Protein AF-A0A5A8F8Q3-F1 (afdb_monomer_lite)

Secondary structure (DSSP, 8-state):
--TTSS----TT----EEEEEETTEEEEE-SS-EEEEEEEE-TTS-EEEEEE-TT--EEEEPPPB-HHHHHHHHHHHHHTT-HHHHHHHHHHHHHHHHHHHHHTT-

Foldseek 3Di:
DDPPPPPDDQPPDDFDAWDDPDPQWIWGDDPPDIWTWDWDADPVRWIKIFTAHPVRHTDDIGDTHHPVVLVVVLVVCVVVVRPVVSVSSVVVVVVVVVVVVVVVVD

Structure (mmCIF, N/CA/C/O backbone):
data_AF-A0A5A8F8Q3-F1
#
_entry.id   AF-A0A5A8F8Q3-F1
#
loop_
_atom_site.group_PDB
_atom_site.id
_atom_site.type_symbol
_atom_site.label_atom_id
_atom_site.label_alt_id
_atom_site.label_comp_id
_atom_site.label_asym_id
_atom_site.label_entity_id
_atom_site.label_seq_id
_atom_site.pdbx_PDB_ins_code
_atom_site.Cartn_x
_atom_site.Cartn_y
_atom_site.Cartn_z
_atom_site.occupancy
_atom_site.B_iso_or_equiv
_atom_site.auth_seq_id
_atom_site.auth_comp_id
_atom_site.auth_asym_id
_atom_site.auth_atom_id
_atom_site.pdbx_PDB_model_num
ATOM 1 N N . MET A 1 1 ? -17.891 -13.306 -14.079 1.00 35.00 1 MET A N 1
ATOM 2 C CA . MET A 1 1 ? -16.782 -13.880 -13.295 1.00 35.00 1 MET A CA 1
ATOM 3 C C . MET A 1 1 ? -17.128 -13.673 -11.839 1.00 35.00 1 MET A C 1
ATOM 5 O O . MET A 1 1 ? -17.391 -12.546 -11.449 1.00 35.00 1 MET A O 1
ATOM 9 N N . THR A 1 2 ? -17.297 -14.758 -11.094 1.00 30.77 2 THR A N 1
ATOM 10 C CA . THR A 1 2 ? -17.615 -14.731 -9.659 1.00 30.77 2 THR A CA 1
ATOM 11 C C . THR A 1 2 ? -16.322 -14.579 -8.864 1.00 30.77 2 THR A C 1
ATOM 13 O O . THR A 1 2 ? -15.337 -15.218 -9.219 1.00 30.77 2 THR A O 1
ATOM 16 N N . GLU A 1 3 ? -16.342 -13.803 -7.777 1.00 32.91 3 GLU A N 1
ATOM 17 C CA . GLU A 1 3 ? -15.238 -13.442 -6.851 1.00 32.91 3 GLU A CA 1
ATOM 18 C C . GLU A 1 3 ? -14.375 -14.610 -6.307 1.00 32.91 3 GLU A C 1
ATOM 20 O O . GLU A 1 3 ? -13.434 -14.407 -5.546 1.00 32.91 3 GLU A O 1
ATOM 25 N N . LYS A 1 4 ? -14.664 -15.852 -6.702 1.00 31.42 4 LYS A N 1
ATOM 26 C CA . LYS A 1 4 ? -14.038 -17.089 -6.233 1.00 31.42 4 LYS A CA 1
ATOM 27 C C . LYS A 1 4 ? -12.760 -17.489 -6.991 1.00 31.42 4 LYS A C 1
ATOM 29 O O . LYS A 1 4 ? -12.073 -18.396 -6.537 1.00 31.42 4 LYS A O 1
ATOM 34 N N . GLU A 1 5 ? -12.435 -16.854 -8.120 1.00 30.77 5 GLU A N 1
ATOM 35 C CA . GLU A 1 5 ? -11.325 -17.287 -8.997 1.00 30.77 5 GLU A CA 1
ATOM 36 C C . GLU A 1 5 ? -9.953 -16.680 -8.667 1.00 30.77 5 GLU A C 1
ATOM 38 O O . GLU A 1 5 ? -8.954 -17.165 -9.189 1.00 30.77 5 GLU A O 1
ATOM 43 N N . LEU A 1 6 ? -9.860 -15.688 -7.772 1.00 32.75 6 LEU A N 1
ATOM 44 C CA . LEU A 1 6 ? -8.563 -15.078 -7.449 1.00 32.75 6 LEU A CA 1
ATOM 45 C C . LEU A 1 6 ? -7.888 -15.603 -6.179 1.00 32.75 6 LEU A C 1
ATOM 47 O O . LEU A 1 6 ? -6.720 -15.318 -6.008 1.00 32.75 6 LEU A O 1
ATOM 51 N N . GLY A 1 7 ? -8.532 -16.404 -5.322 1.00 25.34 7 GLY A N 1
ATOM 52 C CA . GLY A 1 7 ? -7.827 -17.215 -4.307 1.00 25.34 7 GLY A CA 1
ATOM 53 C C . GLY A 1 7 ? -6.821 -16.508 -3.371 1.00 25.34 7 GLY A C 1
ATOM 54 O O . GLY A 1 7 ? -6.044 -17.193 -2.712 1.00 25.34 7 GLY A O 1
ATOM 55 N N . PHE A 1 8 ? -6.815 -15.176 -3.278 1.00 35.59 8 PHE A N 1
ATOM 56 C CA . PHE A 1 8 ? -5.907 -14.427 -2.411 1.00 35.59 8 PHE A CA 1
ATOM 57 C C . PHE A 1 8 ? -6.597 -14.158 -1.072 1.00 35.59 8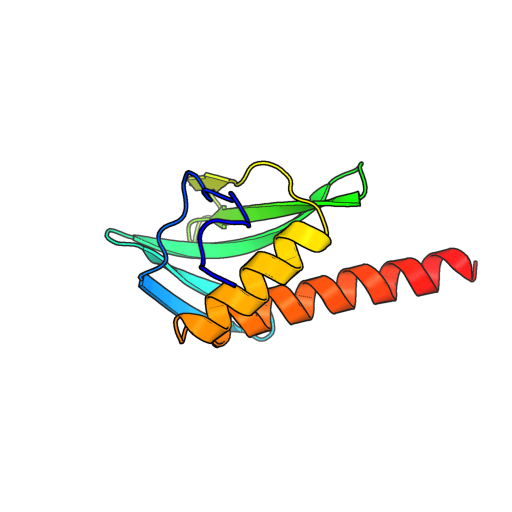 PHE A C 1
ATOM 59 O O . PHE A 1 8 ? -7.215 -13.113 -0.858 1.00 35.59 8 PHE A O 1
ATOM 66 N N . GLU A 1 9 ? -6.503 -15.108 -0.141 1.00 36.94 9 GLU A N 1
ATOM 67 C CA . GLU A 1 9 ? -6.674 -14.767 1.270 1.00 36.94 9 GLU A CA 1
ATOM 68 C C . GLU A 1 9 ? -5.457 -13.944 1.697 1.00 36.94 9 GLU A C 1
ATOM 70 O O . GLU A 1 9 ? -4.375 -14.485 1.931 1.00 36.94 9 GLU A O 1
ATOM 75 N N . ILE A 1 10 ? -5.638 -12.629 1.835 1.00 42.38 10 ILE A N 1
ATOM 76 C CA . ILE A 1 10 ? -4.714 -11.781 2.593 1.00 42.38 10 ILE A CA 1
ATOM 77 C C . ILE A 1 10 ? -4.873 -12.190 4.060 1.00 42.38 10 ILE A C 1
ATOM 79 O O . ILE A 1 10 ? -5.607 -11.566 4.829 1.00 42.38 10 ILE A O 1
ATOM 83 N N . LYS A 1 11 ? -4.257 -13.311 4.442 1.00 41.62 11 LYS A N 1
ATOM 84 C CA . LYS A 1 11 ? -4.237 -13.791 5.822 1.00 41.62 11 LYS A CA 1
ATOM 85 C C . LYS A 1 11 ? -3.479 -12.766 6.662 1.00 41.62 11 LYS A C 1
ATOM 87 O O . LYS A 1 11 ? -2.259 -12.818 6.739 1.00 41.62 11 LYS A O 1
ATOM 92 N N . GLY A 1 12 ? -4.196 -11.818 7.263 1.00 48.62 12 GLY A N 1
ATOM 93 C CA . GLY A 1 12 ? -3.654 -10.976 8.331 1.00 48.62 12 GLY A CA 1
ATOM 94 C C . GLY A 1 12 ? -4.048 -9.503 8.335 1.00 48.62 12 GLY A C 1
ATOM 95 O O . GLY A 1 12 ? -3.747 -8.846 9.326 1.00 48.62 12 GLY A O 1
ATOM 96 N N . TYR A 1 13 ? -4.720 -8.981 7.303 1.00 51.38 13 TYR A N 1
ATOM 97 C CA . TYR A 1 13 ? -5.032 -7.549 7.231 1.00 51.38 13 TYR A CA 1
ATOM 98 C C . TYR A 1 13 ? -6.524 -7.299 7.005 1.00 51.38 13 TYR A C 1
ATOM 100 O O . TYR A 1 13 ? -7.017 -7.348 5.879 1.00 51.38 13 TYR A O 1
ATOM 108 N N . SER A 1 14 ? -7.254 -7.033 8.090 1.00 54.06 14 SER A N 1
ATOM 109 C CA . SER A 1 14 ? -8.608 -6.479 8.028 1.00 54.06 14 SER A CA 1
ATOM 110 C C . SER A 1 14 ? -8.534 -4.967 8.228 1.00 54.06 14 SER A C 1
ATOM 112 O O . SER A 1 14 ? -8.196 -4.502 9.312 1.00 54.06 14 SER A O 1
ATOM 114 N N . PHE A 1 15 ? -8.843 -4.204 7.182 1.00 61.16 15 PHE A N 1
ATOM 115 C CA . PHE A 1 15 ? -8.777 -2.740 7.189 1.00 61.16 15 PHE A CA 1
ATOM 116 C C . PHE A 1 15 ? -10.117 -2.135 7.610 1.00 61.16 15 PHE A C 1
ATOM 118 O O . PHE A 1 15 ? -11.128 -2.455 6.971 1.00 61.16 15 PHE A O 1
ATOM 125 N N . LYS A 1 16 ? -10.124 -1.263 8.626 1.00 62.31 16 LYS A N 1
ATOM 126 C CA . LYS A 1 16 ? -11.328 -0.534 9.052 1.00 62.31 16 LYS A CA 1
ATOM 127 C C . LYS A 1 16 ? -11.377 0.863 8.430 1.00 62.31 16 LYS A C 1
ATOM 129 O O . LYS A 1 16 ? -12.347 1.158 7.741 1.00 62.31 16 LYS A O 1
ATOM 134 N N . GLU A 1 17 ? -10.312 1.652 8.579 1.00 68.31 17 GLU A N 1
ATOM 135 C CA . GLU A 1 17 ? -10.187 2.993 7.987 1.00 68.31 17 GLU A CA 1
ATOM 136 C C . GLU A 1 17 ? -8.714 3.339 7.698 1.00 68.31 17 GLU A C 1
ATOM 138 O O . GLU A 1 17 ? -7.802 2.789 8.322 1.00 68.31 17 GLU A O 1
ATOM 143 N N . ALA A 1 18 ? -8.469 4.209 6.715 1.00 73.75 18 ALA A N 1
ATOM 144 C CA . ALA A 1 18 ? -7.134 4.696 6.385 1.00 73.75 18 ALA A CA 1
ATOM 145 C C . ALA A 1 18 ? -7.188 6.166 5.958 1.00 73.75 18 ALA A C 1
ATOM 147 O O . ALA A 1 18 ? -7.977 6.520 5.083 1.00 73.75 18 ALA A O 1
ATOM 148 N N . THR A 1 19 ? -6.317 6.997 6.531 1.00 80.06 19 THR A N 1
ATOM 149 C CA . THR A 1 19 ? -6.339 8.453 6.336 1.00 80.06 19 THR A CA 1
ATOM 150 C C . THR A 1 19 ? -4.934 8.974 6.079 1.00 80.06 19 THR A C 1
ATOM 152 O O . THR A 1 19 ? -3.992 8.635 6.794 1.00 80.06 19 THR A O 1
ATOM 155 N N . PHE A 1 20 ? -4.770 9.829 5.071 1.00 78.06 20 PHE A N 1
ATOM 156 C CA . PHE A 1 20 ? -3.490 10.491 4.834 1.00 78.06 20 PHE A CA 1
ATOM 157 C C . PHE A 1 20 ? -3.191 11.510 5.937 1.00 78.06 20 PHE A C 1
ATOM 159 O O . PHE A 1 20 ? -3.973 12.430 6.175 1.00 78.06 20 PHE A O 1
ATOM 166 N N . THR A 1 21 ? -2.034 11.374 6.579 1.00 79.38 21 THR A N 1
ATOM 167 C CA . THR A 1 21 ? -1.490 12.352 7.541 1.00 79.38 21 THR A CA 1
ATOM 168 C C . THR A 1 21 ? -0.315 13.144 6.968 1.00 79.38 21 THR A C 1
ATOM 170 O O . THR A 1 21 ? 0.123 14.127 7.563 1.00 79.38 21 THR A O 1
ATOM 173 N N . GLY A 1 22 ? 0.158 12.758 5.783 1.00 73.62 22 GLY A N 1
ATOM 174 C CA . GLY A 1 22 ? 1.180 13.443 5.000 1.00 73.62 22 GLY A CA 1
ATOM 175 C C . GLY A 1 22 ? 1.133 13.006 3.531 1.00 73.62 22 GLY A C 1
ATOM 176 O O . GLY A 1 22 ? 0.320 12.144 3.190 1.00 73.62 22 GLY A O 1
ATOM 177 N N . PRO A 1 23 ? 1.997 13.569 2.664 1.00 68.94 23 PRO A N 1
ATOM 178 C CA . PRO A 1 23 ? 2.006 13.283 1.223 1.00 68.94 23 PRO A CA 1
ATOM 179 C C . PRO A 1 23 ? 2.107 11.788 0.881 1.00 68.94 23 PRO A C 1
ATOM 181 O O . PRO A 1 23 ? 1.480 11.333 -0.067 1.00 68.94 23 PRO A O 1
ATOM 184 N N . GLU A 1 24 ? 2.832 11.028 1.703 1.00 68.38 24 GLU A N 1
ATOM 185 C CA . GLU A 1 24 ? 3.080 9.586 1.543 1.00 68.38 24 GLU A CA 1
ATOM 186 C C . GLU A 1 24 ? 2.905 8.837 2.871 1.00 68.38 24 GLU A C 1
ATOM 188 O O . GLU A 1 24 ? 3.432 7.751 3.076 1.00 68.38 24 GLU A O 1
ATOM 193 N N . THR A 1 25 ? 2.194 9.426 3.832 1.00 74.19 25 THR A N 1
ATOM 194 C CA . THR A 1 25 ? 1.998 8.814 5.150 1.00 74.19 25 THR A CA 1
ATOM 195 C C . THR A 1 25 ? 0.534 8.483 5.330 1.00 74.19 25 THR A C 1
ATOM 197 O O . THR A 1 25 ? -0.311 9.379 5.384 1.00 74.19 25 THR A O 1
ATOM 200 N N . LEU A 1 26 ? 0.242 7.189 5.423 1.00 79.31 26 LEU A N 1
ATOM 201 C CA . LEU A 1 26 ? -1.102 6.689 5.649 1.00 79.31 26 LEU A CA 1
ATOM 202 C C . LEU A 1 26 ? -1.224 6.224 7.102 1.00 79.31 26 LEU A C 1
ATOM 204 O O . LEU A 1 26 ? -0.581 5.252 7.511 1.00 79.31 26 LEU A O 1
ATOM 208 N N . LEU A 1 27 ? -2.036 6.940 7.879 1.00 77.69 27 LEU A N 1
ATOM 209 C CA . LEU A 1 27 ? -2.486 6.487 9.186 1.00 77.69 27 LEU A CA 1
ATOM 210 C C . LEU A 1 27 ? -3.521 5.389 8.989 1.00 77.69 27 LEU A C 1
ATOM 212 O O . LEU A 1 27 ? -4.417 5.481 8.148 1.00 77.69 27 LEU A O 1
ATOM 216 N N . PHE A 1 28 ? -3.360 4.345 9.775 1.00 74.69 28 PHE A N 1
ATOM 217 C CA . PHE A 1 28 ? -4.051 3.090 9.646 1.00 74.69 28 PHE A CA 1
ATOM 218 C C . PHE A 1 28 ? -4.838 2.816 10.918 1.00 74.69 28 PHE A C 1
ATOM 220 O O . PHE A 1 28 ? -4.229 2.621 11.972 1.00 74.69 28 PHE A O 1
ATOM 227 N N . GLU A 1 29 ? -6.167 2.779 10.821 1.00 66.00 29 GLU A N 1
ATOM 228 C CA . GLU A 1 29 ? -7.017 2.348 11.928 1.00 66.00 29 GLU A CA 1
ATOM 229 C C . GLU A 1 29 ? -7.338 0.859 11.778 1.00 66.00 29 GLU A C 1
ATOM 231 O O . GLU A 1 29 ? -7.978 0.408 10.815 1.00 66.00 29 GLU A O 1
ATOM 236 N N . GLU A 1 30 ? -6.906 0.089 12.771 1.00 64.19 30 GLU A N 1
ATOM 237 C CA . GLU A 1 30 ? -7.356 -1.279 12.974 1.00 64.19 30 GLU A CA 1
ATOM 238 C C . GLU A 1 30 ? -8.413 -1.347 14.086 1.00 64.19 30 GLU A C 1
ATOM 240 O O . GLU A 1 30 ? -8.683 -0.362 14.764 1.00 64.19 30 GLU A O 1
ATOM 245 N N . LEU A 1 31 ? -9.023 -2.520 14.290 1.00 50.50 31 LEU A N 1
ATOM 246 C CA . LEU A 1 31 ? -10.087 -2.719 15.285 1.00 50.50 31 LEU A CA 1
ATOM 247 C C . LEU A 1 31 ? -9.721 -2.245 16.710 1.00 50.50 31 LEU A C 1
ATOM 249 O O . LEU A 1 31 ? -10.642 -1.879 17.433 1.00 50.50 31 LEU A O 1
ATOM 253 N N . ASP A 1 32 ? -8.428 -2.190 17.074 1.00 52.81 32 ASP A N 1
ATOM 254 C CA . ASP A 1 32 ? -7.973 -1.885 18.441 1.00 52.81 32 ASP A CA 1
ATOM 255 C C . ASP A 1 32 ? -6.772 -0.910 18.563 1.00 52.81 32 ASP A C 1
ATOM 257 O O . ASP A 1 32 ? -6.367 -0.632 19.689 1.00 52.81 32 ASP A O 1
ATOM 261 N N . ASN A 1 33 ? -6.165 -0.405 17.472 1.00 63.09 33 ASN A N 1
ATOM 262 C CA . ASN A 1 33 ? -5.019 0.532 17.524 1.00 63.09 33 ASN A CA 1
ATOM 263 C C . ASN A 1 33 ? -4.819 1.334 16.222 1.00 63.09 33 ASN A C 1
ATOM 265 O O . ASN A 1 33 ? -5.231 0.903 15.143 1.00 63.09 33 ASN A O 1
ATOM 269 N N . GLU A 1 34 ? -4.093 2.451 16.334 1.00 73.81 34 GLU A N 1
ATOM 270 C CA . GLU A 1 34 ? -3.577 3.240 15.210 1.00 73.81 34 GLU A CA 1
ATOM 271 C C . GLU A 1 34 ? -2.108 2.897 14.903 1.00 73.81 34 GLU A C 1
ATOM 273 O O . GLU A 1 34 ? -1.308 2.617 15.801 1.00 73.81 34 GLU A O 1
ATOM 278 N N . GLY A 1 35 ? -1.727 2.955 13.628 1.00 81.44 35 GLY A N 1
ATOM 279 C CA . GLY A 1 35 ? -0.336 2.821 13.202 1.00 81.44 35 GLY A CA 1
ATOM 280 C C . GLY A 1 35 ? -0.077 3.450 11.840 1.00 81.44 35 GLY A C 1
ATOM 281 O O . GLY A 1 35 ? -0.999 3.844 11.136 1.00 81.44 35 GLY A O 1
ATOM 282 N N . TYR A 1 36 ? 1.187 3.551 11.453 1.00 84.06 36 TYR A N 1
ATOM 283 C CA . TYR A 1 36 ? 1.578 4.068 10.144 1.00 84.06 36 TYR A CA 1
ATOM 284 C C . TYR A 1 36 ? 1.824 2.907 9.193 1.00 84.06 36 TYR A C 1
ATOM 286 O O . TYR A 1 36 ? 2.598 2.006 9.524 1.00 84.06 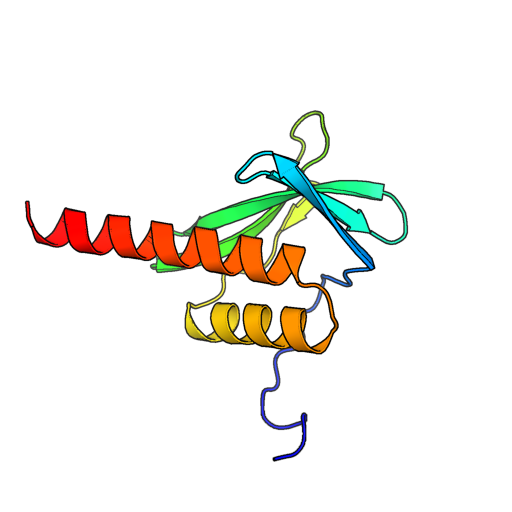36 TYR A O 1
ATOM 294 N N . LEU A 1 37 ? 1.161 2.917 8.037 1.00 85.31 37 LEU A N 1
ATOM 295 C CA . LEU A 1 37 ? 1.386 1.933 6.985 1.00 85.31 37 LEU A CA 1
ATOM 296 C C . LEU A 1 37 ? 2.610 2.331 6.163 1.00 85.31 37 LEU A C 1
ATOM 298 O O . LEU A 1 37 ? 2.727 3.466 5.706 1.00 85.31 37 LEU A O 1
ATOM 302 N N . HIS A 1 38 ? 3.484 1.363 5.930 1.00 85.94 38 HIS A N 1
ATOM 303 C CA . HIS A 1 38 ? 4.682 1.520 5.120 1.00 85.94 38 HIS A CA 1
ATOM 304 C C . HIS A 1 38 ? 4.677 0.534 3.965 1.00 85.94 38 HIS A C 1
ATOM 306 O O . HIS A 1 38 ? 4.177 -0.588 4.089 1.00 85.94 38 HIS A O 1
ATOM 312 N N . PHE A 1 39 ? 5.298 0.949 2.867 1.00 87.06 39 PHE A N 1
ATOM 313 C CA . PHE A 1 39 ? 5.519 0.139 1.681 1.00 87.06 39 PHE A CA 1
ATOM 314 C C . PHE A 1 39 ? 7.019 -0.061 1.475 1.00 87.06 39 PHE A C 1
ATOM 316 O O . PHE A 1 39 ? 7.782 0.901 1.455 1.00 87.06 39 PHE A O 1
ATOM 323 N N . ALA A 1 40 ? 7.455 -1.307 1.308 1.00 86.94 40 ALA A N 1
ATOM 324 C CA . ALA A 1 40 ? 8.855 -1.618 1.050 1.00 86.94 40 ALA A CA 1
ATOM 325 C C . ALA A 1 40 ? 9.020 -2.605 -0.103 1.00 86.94 40 ALA A C 1
ATOM 327 O O . ALA A 1 40 ? 8.209 -3.510 -0.308 1.00 86.94 40 ALA A O 1
ATOM 328 N N . LYS A 1 41 ? 10.125 -2.446 -0.834 1.00 85.94 41 LYS A N 1
ATOM 329 C CA . LYS A 1 41 ? 10.577 -3.370 -1.873 1.00 85.94 41 LYS A CA 1
ATOM 330 C C . LYS A 1 41 ? 11.582 -4.356 -1.280 1.00 85.94 41 LYS A C 1
ATOM 332 O O . LYS A 1 41 ? 12.492 -3.969 -0.551 1.00 85.94 41 LYS A O 1
ATOM 337 N N . THR A 1 42 ? 11.439 -5.632 -1.611 1.00 83.81 42 THR A N 1
ATOM 338 C CA . THR A 1 42 ? 12.400 -6.674 -1.243 1.00 83.81 42 THR A CA 1
ATOM 339 C C . THR A 1 42 ? 13.463 -6.849 -2.329 1.00 83.81 42 THR A C 1
ATOM 341 O O . THR A 1 42 ? 13.295 -6.422 -3.474 1.00 83.81 42 THR A O 1
ATOM 344 N N . ALA A 1 43 ? 14.552 -7.545 -1.992 1.00 77.94 43 ALA A N 1
ATOM 345 C CA . ALA A 1 43 ? 15.643 -7.836 -2.925 1.00 77.94 43 ALA A CA 1
ATOM 346 C C . ALA A 1 43 ? 15.211 -8.651 -4.167 1.00 77.94 43 ALA A C 1
ATOM 348 O O . ALA A 1 43 ? 15.905 -8.638 -5.177 1.00 77.94 43 ALA A O 1
ATOM 349 N N . GLU A 1 44 ? 14.061 -9.332 -4.126 1.00 80.56 44 GLU A N 1
ATOM 350 C CA . GLU A 1 44 ? 13.556 -10.187 -5.213 1.00 80.56 44 GLU A CA 1
ATOM 351 C C . GLU A 1 44 ? 12.558 -9.473 -6.141 1.00 80.56 44 GLU A C 1
ATOM 353 O O . GLU A 1 44 ? 11.759 -10.128 -6.807 1.00 80.56 44 GLU A O 1
ATOM 358 N N . ASN A 1 45 ? 12.539 -8.135 -6.159 1.00 76.62 45 ASN A N 1
ATOM 359 C CA . ASN A 1 45 ? 11.504 -7.347 -6.851 1.00 76.62 45 ASN A CA 1
ATOM 360 C C . ASN A 1 45 ? 10.070 -7.692 -6.404 1.00 76.62 45 ASN A C 1
ATOM 362 O O . ASN A 1 45 ? 9.113 -7.541 -7.164 1.00 76.62 45 ASN A O 1
ATOM 366 N N . LYS A 1 46 ? 9.924 -8.151 -5.159 1.00 86.56 46 LYS A N 1
ATOM 367 C CA . LYS A 1 46 ? 8.634 -8.267 -4.478 1.00 86.56 46 LYS A CA 1
ATOM 368 C C . LYS A 1 46 ? 8.439 -7.058 -3.572 1.00 86.56 46 LYS A C 1
ATOM 370 O O . LYS A 1 46 ? 9.361 -6.275 -3.348 1.00 86.56 46 LYS A O 1
ATOM 375 N N . PHE A 1 47 ? 7.244 -6.929 -3.031 1.00 87.31 47 PHE A N 1
ATOM 376 C CA . PHE A 1 47 ? 6.826 -5.825 -2.185 1.00 87.31 47 PHE A CA 1
ATOM 377 C C . PHE A 1 47 ? 6.262 -6.357 -0.881 1.00 87.31 47 PHE A C 1
ATOM 379 O O . PHE A 1 47 ? 5.837 -7.504 -0.799 1.00 87.31 47 PHE A O 1
ATOM 386 N N . MET A 1 48 ? 6.283 -5.536 0.151 1.00 87.06 48 MET A N 1
ATOM 387 C CA . MET A 1 48 ? 5.755 -5.876 1.461 1.00 87.06 48 MET A CA 1
ATOM 388 C C . MET A 1 48 ? 5.163 -4.632 2.107 1.00 87.06 48 MET A C 1
ATOM 390 O O . MET A 1 48 ? 5.659 -3.522 1.906 1.00 87.06 48 MET A O 1
ATOM 394 N N . LEU A 1 49 ? 4.117 -4.836 2.900 1.00 84.75 49 LEU A N 1
ATOM 395 C CA . LEU A 1 49 ? 3.547 -3.811 3.759 1.00 84.75 49 LEU A CA 1
ATOM 396 C C . LEU A 1 49 ? 3.908 -4.119 5.200 1.00 84.75 49 LEU A C 1
ATOM 398 O O . LEU A 1 49 ? 3.914 -5.281 5.614 1.00 84.75 49 LEU A O 1
ATOM 402 N N . TYR A 1 50 ? 4.158 -3.085 5.986 1.00 83.75 50 TYR A N 1
ATOM 403 C CA . TYR A 1 50 ? 4.272 -3.226 7.429 1.00 83.75 50 TYR A CA 1
ATOM 404 C C . TYR A 1 50 ? 3.644 -2.032 8.133 1.00 83.75 50 TYR A C 1
ATOM 406 O O . TYR A 1 50 ? 3.513 -0.956 7.557 1.00 83.75 50 TYR A O 1
ATOM 414 N N . VAL A 1 51 ? 3.223 -2.247 9.376 1.00 82.31 51 VAL A N 1
ATOM 415 C CA . VAL A 1 51 ? 2.639 -1.206 10.224 1.00 82.31 51 VAL A CA 1
ATOM 416 C C . VAL A 1 51 ? 3.589 -0.931 11.377 1.00 82.31 51 VAL A C 1
ATOM 418 O O . VAL A 1 51 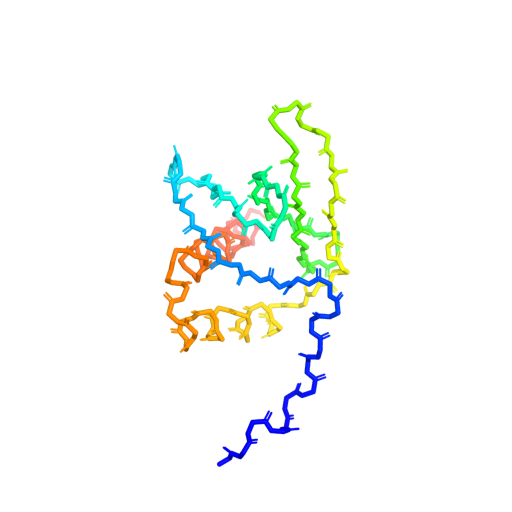? 4.104 -1.875 11.985 1.00 82.31 51 VAL A O 1
ATOM 421 N N . SER A 1 52 ? 3.819 0.346 11.678 1.00 84.00 52 SER A N 1
ATOM 422 C CA . SER A 1 52 ? 4.589 0.768 12.848 1.00 84.00 52 SER A CA 1
ATOM 423 C C . SER A 1 52 ? 3.760 1.602 13.820 1.00 84.00 52 SER A C 1
ATOM 425 O O . SER A 1 52 ? 2.857 2.329 13.407 1.00 84.00 52 SER A O 1
ATOM 427 N N . THR A 1 53 ? 4.106 1.561 15.107 1.00 83.38 53 THR A N 1
ATOM 428 C CA . THR A 1 53 ? 3.610 2.543 16.087 1.00 83.38 53 THR A CA 1
ATOM 429 C C . THR A 1 53 ? 4.234 3.929 15.835 1.00 83.38 53 THR A C 1
ATOM 431 O O . THR A 1 53 ? 5.175 4.038 15.035 1.00 83.38 53 THR A O 1
ATOM 434 N N . PRO A 1 54 ? 3.765 4.999 16.510 1.00 79.50 54 PRO A N 1
ATOM 435 C CA . PRO A 1 54 ? 4.431 6.305 16.491 1.00 79.50 54 PRO A CA 1
ATOM 436 C C . PRO A 1 54 ? 5.895 6.279 16.947 1.00 79.50 54 PRO A C 1
ATOM 438 O O . PRO A 1 54 ? 6.703 7.067 16.467 1.00 79.50 54 PRO A O 1
ATOM 441 N N . GLU A 1 55 ? 6.268 5.334 17.809 1.00 83.88 55 GLU A N 1
ATOM 442 C CA . GLU A 1 55 ? 7.648 5.090 18.246 1.00 83.88 55 GLU A CA 1
ATOM 443 C C . GLU A 1 55 ? 8.452 4.228 17.255 1.00 83.88 55 GLU A C 1
ATOM 445 O O . GLU A 1 55 ? 9.543 3.767 17.585 1.00 83.88 55 GLU A O 1
ATOM 450 N N . LEU A 1 56 ? 7.925 3.998 16.046 1.00 79.31 56 LEU A N 1
ATOM 451 C CA . LEU A 1 56 ? 8.545 3.235 14.955 1.00 79.31 56 LEU A CA 1
ATOM 452 C C . LEU A 1 56 ? 8.757 1.741 15.244 1.00 79.31 56 LEU A C 1
ATOM 454 O O . LEU A 1 56 ? 9.500 1.063 14.532 1.00 79.31 56 LEU A O 1
ATOM 458 N N . ASN A 1 57 ? 8.062 1.186 16.238 1.00 82.62 57 ASN A N 1
ATOM 459 C CA . ASN A 1 57 ? 8.075 -0.254 16.475 1.00 82.62 57 ASN A CA 1
ATOM 460 C C . ASN A 1 57 ? 7.188 -0.956 15.445 1.00 82.62 57 ASN A C 1
ATOM 462 O O . ASN A 1 57 ? 6.000 -0.651 15.352 1.00 82.62 57 ASN A O 1
ATOM 466 N N . VAL A 1 58 ? 7.742 -1.908 14.690 1.00 83.31 58 VAL A N 1
ATOM 467 C CA . VAL A 1 58 ? 6.971 -2.708 13.727 1.00 83.31 58 VAL A CA 1
ATOM 468 C C . VAL A 1 58 ? 6.061 -3.674 14.480 1.00 83.31 58 VAL A C 1
ATOM 470 O O . VAL A 1 58 ? 6.532 -4.503 15.257 1.00 83.31 58 VAL A 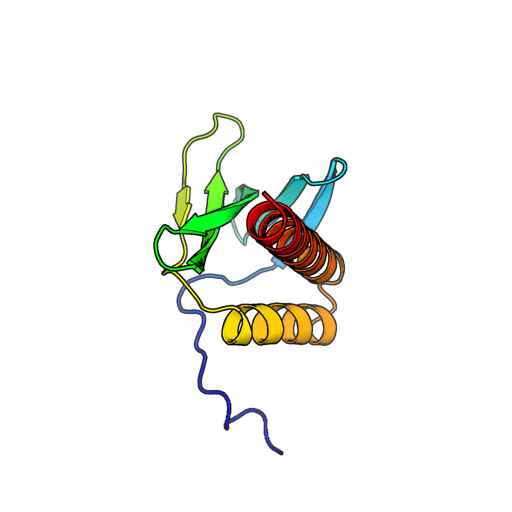O 1
ATOM 473 N N . THR A 1 59 ? 4.759 -3.588 14.230 1.00 80.75 59 THR A N 1
ATOM 474 C CA . THR A 1 59 ? 3.741 -4.418 14.893 1.00 80.75 59 THR A CA 1
ATOM 475 C C . THR A 1 59 ? 3.182 -5.499 13.979 1.00 80.75 59 THR A C 1
ATOM 477 O O . THR A 1 59 ? 2.795 -6.564 14.459 1.00 80.75 59 THR A O 1
ATOM 480 N N . LYS A 1 60 ? 3.158 -5.257 12.662 1.00 76.25 60 LYS A N 1
ATOM 481 C CA . LYS A 1 60 ? 2.674 -6.205 11.647 1.00 76.25 60 LYS A CA 1
ATOM 482 C C . LYS A 1 60 ? 3.458 -6.087 10.354 1.00 76.25 60 LYS A C 1
ATOM 484 O O . LYS A 1 60 ? 3.912 -5.003 10.003 1.00 76.25 60 LYS A O 1
ATOM 489 N N . ILE A 1 61 ? 3.556 -7.195 9.630 1.00 81.81 61 ILE A N 1
ATOM 490 C CA . ILE A 1 61 ? 4.282 -7.306 8.365 1.00 81.81 61 ILE A CA 1
ATOM 491 C C . ILE A 1 61 ? 3.602 -8.341 7.458 1.00 81.81 61 ILE A C 1
ATOM 493 O O . ILE A 1 61 ? 3.239 -9.428 7.917 1.00 81.81 61 ILE A O 1
ATOM 497 N N . THR A 1 62 ? 3.404 -8.019 6.179 1.00 77.75 62 THR A N 1
ATOM 498 C CA . THR A 1 62 ? 2.900 -8.984 5.196 1.00 77.75 62 THR A CA 1
ATOM 499 C C . THR A 1 62 ? 4.017 -9.935 4.788 1.00 77.75 62 THR A C 1
ATOM 501 O O . THR A 1 62 ? 5.200 -9.589 4.800 1.00 77.75 62 THR A O 1
ATOM 504 N N . SER A 1 63 ? 3.647 -11.120 4.303 1.00 81.38 63 SER A N 1
ATOM 505 C CA . SER A 1 63 ? 4.552 -11.848 3.411 1.00 81.38 63 SER A CA 1
ATOM 506 C C . SER A 1 63 ? 4.822 -11.021 2.142 1.00 81.38 63 SER A C 1
ATOM 508 O O . SER A 1 63 ? 3.954 -10.238 1.741 1.00 81.38 63 SER A O 1
ATOM 510 N N . PRO A 1 64 ? 5.999 -11.165 1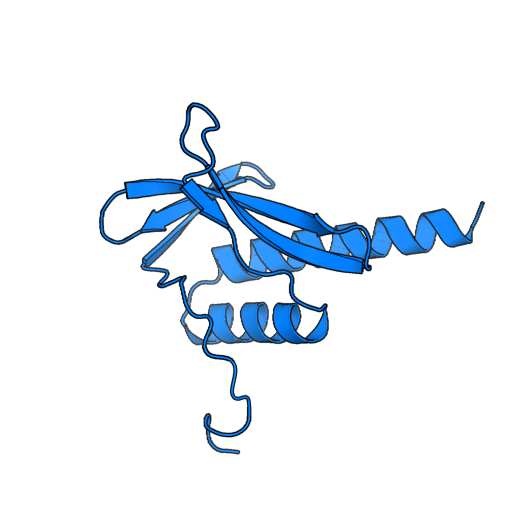.505 1.00 86.12 64 PRO A N 1
ATOM 511 C CA . PRO A 1 64 ? 6.274 -10.487 0.247 1.00 86.12 64 PRO A CA 1
ATOM 512 C C . PRO A 1 64 ? 5.297 -10.903 -0.858 1.00 86.12 64 PRO A C 1
ATOM 514 O O . PRO A 1 64 ? 5.022 -12.092 -1.013 1.00 86.12 64 PRO A O 1
ATOM 517 N N . PHE A 1 65 ? 4.837 -9.943 -1.650 1.00 83.88 65 PHE A N 1
ATOM 518 C CA . PHE A 1 65 ? 3.896 -10.119 -2.753 1.00 83.88 65 PHE A CA 1
ATOM 519 C C . PHE A 1 65 ? 4.431 -9.504 -4.053 1.00 83.88 65 PHE A C 1
ATOM 521 O O . PHE A 1 65 ? 5.309 -8.641 -4.067 1.00 83.88 65 PHE A O 1
ATOM 528 N N . THR A 1 66 ? 3.928 -9.989 -5.175 1.00 87.88 66 THR A N 1
ATOM 529 C CA . THR A 1 66 ? 4.272 -9.554 -6.531 1.00 87.88 66 THR A CA 1
ATOM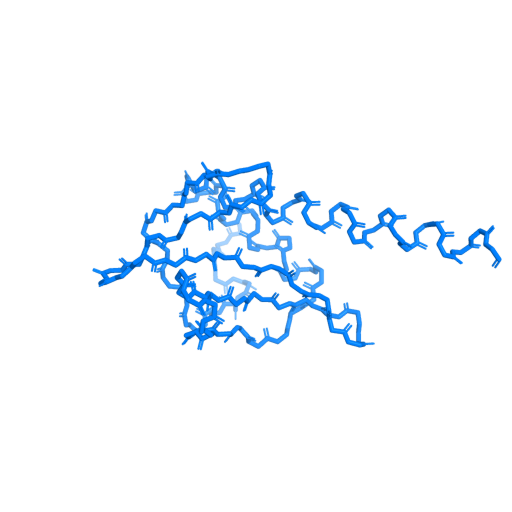 530 C C . THR A 1 66 ? 3.527 -8.278 -6.935 1.00 87.88 66 THR A C 1
ATOM 532 O O . THR A 1 66 ? 2.554 -7.876 -6.298 1.00 87.88 66 THR A O 1
ATOM 535 N N . VAL A 1 67 ? 3.936 -7.662 -8.052 1.00 88.50 67 VAL A N 1
ATOM 536 C CA . VAL A 1 67 ? 3.194 -6.541 -8.669 1.00 88.50 67 VAL A CA 1
ATOM 537 C C . VAL A 1 67 ? 1.749 -6.931 -8.980 1.00 88.50 67 VAL A C 1
ATOM 539 O O . VAL A 1 67 ? 0.834 -6.146 -8.760 1.00 88.50 67 VAL A O 1
ATOM 542 N N . HIS A 1 68 ? 1.533 -8.146 -9.490 1.00 87.19 68 HIS A N 1
ATOM 543 C CA . HIS A 1 68 ? 0.200 -8.611 -9.860 1.00 87.19 68 HIS A CA 1
ATOM 544 C C . HIS A 1 68 ? -0.730 -8.684 -8.641 1.00 87.19 68 HIS A C 1
ATOM 546 O O . HIS A 1 68 ? -1.862 -8.208 -8.694 1.00 87.19 68 HIS A O 1
ATOM 552 N N . GLU A 1 69 ? -0.227 -9.216 -7.527 1.00 86.69 69 GLU A N 1
ATOM 553 C CA . GLU A 1 69 ? -0.958 -9.271 -6.256 1.00 86.69 69 GLU A CA 1
ATOM 554 C C . GLU A 1 69 ? -1.238 -7.868 -5.708 1.00 86.69 69 GLU A C 1
ATOM 556 O O . GLU A 1 69 ? -2.362 -7.583 -5.300 1.00 86.69 69 GLU A O 1
ATOM 561 N N . LEU A 1 70 ? -0.258 -6.962 -5.787 1.00 87.19 70 LEU A N 1
ATOM 562 C CA . LEU A 1 70 ? -0.428 -5.565 -5.391 1.00 87.19 70 LEU A CA 1
ATOM 563 C C . LEU A 1 70 ? -1.524 -4.853 -6.196 1.00 87.19 70 LEU A C 1
ATOM 565 O O . LEU A 1 70 ? -2.355 -4.161 -5.613 1.00 87.19 70 LEU A O 1
ATOM 569 N N . ILE A 1 71 ? -1.570 -5.043 -7.517 1.00 89.56 71 ILE A N 1
ATOM 570 C CA . ILE A 1 71 ? -2.646 -4.499 -8.361 1.00 89.56 71 ILE A CA 1
ATOM 571 C C . ILE A 1 71 ? -4.001 -5.053 -7.908 1.00 89.56 71 ILE A C 1
ATOM 573 O O . ILE A 1 71 ? -4.960 -4.293 -7.777 1.00 89.56 71 ILE A O 1
ATOM 577 N N . GLY A 1 72 ? -4.075 -6.351 -7.601 1.00 87.25 72 GLY A N 1
ATOM 578 C CA . GLY A 1 72 ? -5.271 -6.957 -7.015 1.00 87.25 72 GLY A CA 1
ATOM 579 C C . GLY A 1 72 ? -5.707 -6.270 -5.715 1.00 87.25 72 GLY A C 1
ATOM 580 O O . GLY A 1 72 ? -6.896 -6.011 -5.526 1.00 87.25 72 GLY A O 1
ATOM 581 N N . PHE A 1 73 ? -4.758 -5.908 -4.847 1.00 84.00 73 PHE A N 1
ATOM 582 C CA . PHE A 1 73 ? -5.041 -5.186 -3.602 1.00 84.00 73 PHE A CA 1
ATOM 583 C C . PHE A 1 73 ? -5.551 -3.767 -3.843 1.00 84.00 73 PHE A C 1
ATOM 585 O O . PHE A 1 73 ? -6.507 -3.355 -3.188 1.00 84.00 73 PHE A O 1
ATOM 592 N N . ILE A 1 74 ? -4.963 -3.041 -4.797 1.00 89.00 74 ILE A N 1
ATOM 593 C CA . ILE A 1 74 ? -5.400 -1.689 -5.175 1.00 89.00 74 ILE A CA 1
ATOM 594 C C . ILE A 1 74 ? -6.850 -1.720 -5.669 1.00 89.00 74 ILE A C 1
ATOM 596 O O . ILE A 1 74 ? -7.681 -0.947 -5.194 1.00 89.00 74 ILE A O 1
ATOM 600 N N . MET A 1 75 ? -7.171 -2.642 -6.581 1.00 88.56 75 MET A N 1
ATOM 601 C CA . MET A 1 75 ? -8.525 -2.775 -7.127 1.00 88.56 75 MET A CA 1
ATOM 602 C C . MET A 1 75 ? -9.534 -3.127 -6.032 1.00 88.56 75 MET A C 1
ATOM 604 O O . MET A 1 75 ? -10.555 -2.457 -5.897 1.00 88.56 75 MET A O 1
ATOM 608 N N . LYS A 1 76 ? -9.203 -4.102 -5.178 1.00 84.50 76 LYS A N 1
ATOM 609 C CA . LYS A 1 76 ? -10.053 -4.487 -4.046 1.00 84.50 76 LYS A CA 1
ATOM 610 C C . LYS A 1 76 ? -10.277 -3.332 -3.066 1.00 84.50 76 LYS A C 1
ATOM 612 O O . LYS A 1 76 ? -11.388 -3.153 -2.579 1.00 84.50 76 LYS A O 1
ATOM 617 N N . ALA A 1 77 ? -9.248 -2.534 -2.781 1.00 83.56 77 ALA A N 1
ATOM 618 C CA . ALA A 1 77 ? -9.382 -1.365 -1.919 1.00 83.56 77 ALA A CA 1
ATOM 619 C C . ALA A 1 77 ? -10.347 -0.325 -2.518 1.00 83.56 77 ALA A C 1
ATOM 621 O O . ALA A 1 77 ? -11.173 0.217 -1.785 1.00 83.56 77 ALA A O 1
ATOM 622 N N . TYR A 1 78 ? -10.317 -0.095 -3.836 1.00 86.12 78 TYR A N 1
ATOM 623 C CA . TYR A 1 78 ? -11.314 0.753 -4.499 1.00 86.12 78 TYR A CA 1
ATOM 624 C C . TYR A 1 78 ? -12.733 0.177 -4.420 1.00 86.12 78 TYR A C 1
ATOM 626 O O . TYR A 1 78 ? -13.657 0.926 -4.092 1.00 86.12 78 TYR A O 1
ATOM 634 N N . ASP A 1 79 ? -12.903 -1.125 -4.664 1.00 86.81 79 ASP A N 1
ATOM 635 C CA . ASP A 1 79 ? -14.209 -1.801 -4.614 1.00 86.81 79 ASP A CA 1
ATOM 636 C C . ASP A 1 79 ? -14.831 -1.757 -3.206 1.00 86.81 79 ASP A C 1
ATOM 638 O O . ASP A 1 79 ? -16.042 -1.599 -3.054 1.00 86.81 79 ASP A O 1
ATOM 642 N N . GLU A 1 80 ? -13.999 -1.818 -2.164 1.00 83.00 80 GLU A N 1
ATOM 643 C CA . GLU A 1 80 ? -14.412 -1.697 -0.760 1.00 83.00 80 GLU A CA 1
ATOM 644 C C . GLU A 1 80 ? -14.568 -0.238 -0.284 1.00 83.00 80 GLU A C 1
ATOM 646 O O . GLU A 1 80 ? -14.848 0.002 0.891 1.00 83.00 80 GLU A O 1
ATOM 651 N N . GLY A 1 81 ? -14.379 0.752 -1.165 1.00 81.56 81 GLY A N 1
ATOM 652 C CA . GLY A 1 81 ? -14.493 2.176 -0.834 1.00 81.56 81 GLY A CA 1
ATOM 653 C C . GLY A 1 81 ? -13.306 2.761 -0.057 1.00 81.56 81 GLY A C 1
ATOM 654 O O . GLY A 1 81 ? -13.372 3.914 0.365 1.00 81.56 81 GLY A O 1
ATOM 655 N N . LYS A 1 82 ? -12.206 2.016 0.088 1.00 82.75 82 LYS A N 1
ATOM 656 C CA . LYS A 1 82 ? -10.967 2.393 0.796 1.00 82.75 82 LYS A CA 1
ATOM 657 C C . LYS A 1 82 ? -10.012 3.137 -0.140 1.00 82.75 82 LYS A C 1
ATOM 659 O O . LYS A 1 82 ? -8.913 2.671 -0.451 1.00 82.75 82 LYS A O 1
ATOM 664 N N . LYS A 1 83 ? -10.462 4.284 -0.647 1.00 85.50 83 LYS A N 1
ATOM 665 C CA . LYS A 1 83 ? -9.786 5.024 -1.726 1.00 85.50 83 LYS A CA 1
ATOM 666 C C . LYS A 1 83 ? -8.392 5.496 -1.329 1.00 85.50 83 LYS A C 1
ATOM 668 O O . LYS A 1 83 ? -7.499 5.508 -2.167 1.00 85.50 83 LYS A O 1
ATOM 673 N N . GLU A 1 84 ? -8.195 5.882 -0.080 1.00 85.81 84 GLU A N 1
ATOM 674 C CA . GLU A 1 84 ? -6.937 6.397 0.453 1.00 85.81 84 GLU A CA 1
ATOM 675 C C . GLU A 1 84 ? -5.860 5.312 0.444 1.00 85.81 84 GLU A C 1
ATOM 677 O O . GLU A 1 84 ? -4.761 5.533 -0.062 1.00 85.81 84 GLU A O 1
ATOM 682 N N . LEU A 1 85 ? -6.211 4.103 0.891 1.00 85.06 85 LEU A N 1
ATOM 683 C CA . LEU A 1 85 ? -5.340 2.933 0.802 1.00 85.06 85 LEU A CA 1
ATOM 684 C C . LEU A 1 85 ? -4.994 2.607 -0.654 1.00 85.06 85 LEU A C 1
ATOM 686 O O . LEU A 1 85 ? -3.830 2.374 -0.975 1.00 85.06 85 LEU A O 1
ATOM 690 N N . ALA A 1 86 ? -5.988 2.615 -1.542 1.00 87.69 86 ALA A N 1
ATOM 691 C CA . ALA A 1 86 ? -5.765 2.333 -2.955 1.00 87.69 86 ALA A CA 1
ATOM 692 C C . ALA A 1 86 ? -4.805 3.352 -3.599 1.00 87.69 86 ALA A C 1
ATOM 694 O O . ALA A 1 86 ? -3.859 2.957 -4.281 1.00 87.69 86 ALA A O 1
ATOM 695 N N . HIS A 1 87 ? -4.996 4.648 -3.329 1.00 89.69 87 HIS A N 1
ATOM 696 C CA . HIS A 1 87 ? -4.103 5.708 -3.802 1.00 89.69 87 HIS A CA 1
ATOM 697 C C . HIS A 1 87 ? -2.692 5.574 -3.234 1.00 89.69 87 HIS A C 1
ATOM 699 O O . HIS A 1 87 ? -1.731 5.695 -3.988 1.00 89.69 87 HIS A O 1
ATOM 705 N N . PHE A 1 88 ? -2.561 5.291 -1.936 1.00 88.44 88 PHE A N 1
ATOM 706 C CA . PHE A 1 88 ? -1.266 5.092 -1.289 1.00 88.44 88 PHE A CA 1
ATOM 707 C C . PHE A 1 88 ? -0.472 3.971 -1.970 1.00 88.44 88 PHE A C 1
ATOM 709 O O . PHE A 1 88 ? 0.684 4.162 -2.344 1.00 88.44 88 PHE A O 1
ATOM 716 N N . LEU A 1 89 ? -1.106 2.815 -2.181 1.00 88.69 89 LEU A N 1
ATOM 717 C CA . LEU A 1 89 ? -0.478 1.664 -2.828 1.00 88.69 89 LEU A CA 1
ATOM 718 C C . LEU A 1 89 ? -0.125 1.942 -4.296 1.00 88.69 89 LEU A C 1
ATOM 720 O O . LEU A 1 89 ? 0.926 1.508 -4.766 1.00 88.69 89 LEU A O 1
ATOM 724 N N . LEU A 1 90 ? -0.983 2.671 -5.016 1.00 91.06 90 LEU A N 1
ATOM 725 C CA . LEU A 1 90 ? -0.744 3.044 -6.409 1.00 91.06 90 LEU A CA 1
ATOM 726 C C . LEU A 1 90 ? 0.438 4.013 -6.556 1.00 91.06 90 LEU A C 1
ATOM 728 O O . LEU A 1 90 ? 1.256 3.822 -7.454 1.00 91.06 90 LEU A O 1
ATOM 732 N N . LEU A 1 91 ? 0.542 5.015 -5.677 1.00 90.06 91 LEU A N 1
ATOM 733 C CA . LEU A 1 91 ? 1.642 5.984 -5.669 1.00 90.06 91 LEU A CA 1
ATOM 734 C C . LEU A 1 91 ? 2.993 5.275 -5.499 1.00 90.06 91 LEU A C 1
ATOM 736 O O . LEU A 1 91 ? 3.877 5.411 -6.340 1.00 90.06 91 LEU A O 1
ATOM 740 N N . HIS A 1 92 ? 3.104 4.421 -4.481 1.00 88.38 92 HIS A N 1
ATOM 741 C CA . HIS A 1 92 ? 4.339 3.686 -4.201 1.00 88.38 92 HIS A CA 1
ATOM 742 C C . HIS A 1 92 ? 4.684 2.664 -5.291 1.00 88.38 92 HIS A C 1
ATOM 744 O O . HIS A 1 92 ? 5.859 2.396 -5.556 1.00 88.38 92 HIS A O 1
ATOM 750 N N . LEU A 1 93 ? 3.674 2.090 -5.955 1.00 89.12 93 LEU A N 1
ATOM 751 C CA . LEU A 1 93 ? 3.907 1.260 -7.130 1.00 89.12 93 LEU A CA 1
ATOM 752 C C . LEU A 1 93 ? 4.507 2.083 -8.277 1.00 89.12 93 LEU A C 1
ATOM 754 O O . LEU A 1 93 ? 5.481 1.641 -8.884 1.00 89.12 93 LEU A O 1
ATOM 758 N N . ALA A 1 94 ? 3.954 3.263 -8.566 1.00 87.44 94 ALA A N 1
ATOM 759 C CA . ALA A 1 94 ? 4.452 4.141 -9.624 1.00 87.44 94 ALA A CA 1
ATOM 760 C C . ALA A 1 94 ? 5.908 4.564 -9.369 1.00 87.44 94 ALA A C 1
ATOM 762 O O . ALA A 1 94 ? 6.757 4.379 -10.241 1.00 87.44 94 ALA A O 1
ATOM 763 N N . GLU A 1 95 ? 6.228 5.008 -8.154 1.00 85.19 95 GLU A N 1
ATOM 764 C CA . GLU A 1 95 ? 7.595 5.373 -7.755 1.00 85.19 95 GLU A CA 1
ATOM 765 C C . GLU A 1 95 ? 8.576 4.203 -7.881 1.00 85.19 95 GLU A C 1
ATOM 767 O O . GLU A 1 95 ? 9.702 4.360 -8.366 1.00 85.19 95 GLU A O 1
ATOM 772 N N . ALA A 1 96 ? 8.164 2.995 -7.485 1.00 81.38 96 ALA A N 1
ATOM 773 C CA . ALA A 1 96 ? 8.999 1.807 -7.627 1.00 81.38 96 ALA A CA 1
ATOM 774 C C . ALA A 1 96 ? 9.348 1.508 -9.098 1.00 81.38 96 ALA A C 1
ATOM 776 O O . ALA A 1 96 ? 10.432 0.983 -9.368 1.00 81.38 96 ALA A O 1
ATOM 777 N N . TYR A 1 97 ? 8.461 1.846 -10.038 1.00 78.81 97 TYR A N 1
ATOM 778 C CA . TYR A 1 97 ? 8.679 1.692 -11.477 1.00 78.81 97 TYR A CA 1
ATOM 779 C C . TYR A 1 97 ? 9.492 2.834 -12.098 1.00 78.81 97 TYR A C 1
ATOM 781 O O . TYR A 1 97 ? 10.359 2.560 -12.931 1.00 78.81 97 TYR A O 1
ATOM 789 N N . GLU A 1 98 ? 9.287 4.086 -11.686 1.00 78.44 98 GLU A N 1
ATOM 790 C CA . GLU A 1 98 ? 10.103 5.220 -12.155 1.00 78.44 98 GLU A CA 1
ATOM 791 C C . GLU A 1 98 ? 11.583 5.044 -11.785 1.00 78.44 98 GLU A C 1
ATOM 793 O O . GLU A 1 98 ? 12.474 5.285 -12.607 1.00 78.44 98 GLU A O 1
ATOM 798 N N . ASN A 1 99 ? 11.848 4.517 -10.587 1.00 70.50 99 ASN A N 1
ATOM 799 C CA . ASN A 1 99 ? 13.195 4.171 -10.135 1.00 70.50 99 ASN A CA 1
ATOM 800 C C . ASN A 1 99 ? 13.832 3.028 -10.950 1.00 70.50 99 ASN A C 1
ATOM 802 O O . ASN A 1 99 ? 15.046 2.989 -11.122 1.00 70.50 99 ASN A O 1
ATOM 806 N N . LEU A 1 100 ? 13.037 2.095 -11.486 1.00 65.06 100 LEU A N 1
ATOM 807 C CA . LEU A 1 100 ? 13.549 1.042 -12.374 1.00 65.06 100 LEU A CA 1
ATOM 808 C C . LEU A 1 100 ? 13.901 1.596 -13.760 1.00 65.06 100 LEU A C 1
ATOM 810 O O . LEU A 1 100 ? 14.974 1.301 -14.282 1.00 65.06 100 LEU A O 1
ATOM 814 N N . ALA A 1 101 ? 13.040 2.444 -14.327 1.00 60.97 101 ALA A N 1
ATOM 815 C CA . ALA A 1 101 ? 13.258 3.054 -15.640 1.00 60.97 101 ALA A CA 1
ATOM 816 C C . ALA A 1 101 ? 14.483 3.988 -15.674 1.00 60.97 101 ALA A C 1
ATOM 818 O O . ALA A 1 101 ? 15.110 4.175 -16.717 1.00 60.97 101 ALA A O 1
ATOM 819 N N . THR A 1 102 ? 14.846 4.575 -14.534 1.00 59.53 102 THR A N 1
ATOM 820 C CA . THR A 1 102 ? 16.049 5.409 -14.400 1.00 59.53 102 THR A CA 1
ATOM 821 C C . THR A 1 102 ? 17.332 4.592 -14.234 1.00 59.53 102 THR A C 1
ATOM 823 O O . THR A 1 102 ? 18.372 5.030 -14.716 1.00 59.53 102 THR A O 1
ATOM 826 N N . MET A 1 103 ? 17.280 3.391 -13.643 1.00 56.56 103 MET A N 1
ATOM 827 C CA . MET A 1 103 ? 18.445 2.497 -13.521 1.00 56.56 103 MET A CA 1
ATOM 828 C C . MET A 1 103 ? 18.840 1.806 -14.836 1.00 56.56 103 MET A C 1
ATOM 830 O O . MET A 1 103 ? 20.006 1.471 -15.004 1.00 56.56 103 MET A O 1
ATOM 834 N N . GLU A 1 104 ? 17.911 1.606 -15.775 1.00 51.38 104 GLU A N 1
ATOM 835 C CA . GLU A 1 104 ? 18.218 1.035 -17.102 1.00 51.38 104 GLU A CA 1
ATOM 836 C C . GLU A 1 104 ? 18.875 2.039 -18.073 1.00 51.38 104 GLU A C 1
ATOM 838 O O . GLU A 1 104 ? 19.332 1.648 -19.145 1.00 51.38 104 GLU A O 1
ATOM 843 N N . ASN A 1 105 ? 18.942 3.325 -17.707 1.00 45.56 105 ASN A N 1
ATOM 844 C CA . ASN A 1 105 ? 19.506 4.404 -18.528 1.00 45.56 105 ASN A CA 1
ATOM 845 C C . ASN A 1 105 ? 20.885 4.907 -18.042 1.00 45.56 105 ASN A C 1
ATOM 847 O O . ASN A 1 105 ? 21.321 5.981 -18.469 1.00 45.56 105 ASN A O 1
ATOM 851 N N . VAL A 1 106 ? 21.565 4.154 -17.167 1.00 45.81 106 VAL A N 1
ATOM 852 C CA . VAL A 1 106 ? 22.924 4.440 -16.657 1.00 45.81 106 VAL A CA 1
ATOM 853 C C . VAL A 1 106 ? 23.888 3.318 -17.021 1.00 45.81 106 VAL A C 1
ATOM 855 O O . VAL A 1 106 ? 23.531 2.141 -16.805 1.00 45.81 106 VAL A O 1
#

Organism: NCBI:txid500465

pLDDT: mean 73.5, std 17.36, range [25.34, 91.06]

Radius of gyration: 14.44 Å; chains: 1; bounding box: 40×31×37 Å

Sequence (106 aa):
MTEKELGFEIKGYSFKEATFTGPETLLFEELDNEGYLHFAKTAENKFMLYVSTPELNVTKITSPFTVHELIGFIMKAYDEGKKELAHFLLLHLAEAYENLATMENV